Protein AF-A0A7S3BLU9-F1 (afdb_monomer)

Radius of gyration: 18.39 Å; Cα contacts (8 Å, |Δi|>4): 268; chains: 1; bounding box: 54×33×50 Å

InterPro domains:
  IPR020568 Ribosomal protein uS5 domain 2-type superfamily [SSF54211] (3-117)
  IPR027408 PNPase/RNase PH domain superfamily [G3DSA:3.30.230.70] (1-149)
  IPR050590 Exosome complex component Rrp42 subfamily [PTHR11097] (3-148)

Structure (mmCIF, N/CA/C/O backbone):
data_AF-A0A7S3BLU9-F1
#
_entry.id   AF-A0A7S3BLU9-F1
#
loop_
_atom_site.group_PDB
_atom_site.id
_atom_site.type_symbol
_atom_site.label_atom_id
_atom_site.label_alt_id
_atom_site.label_comp_id
_atom_site.label_asym_id
_atom_site.label_entity_id
_atom_site.label_seq_id
_atom_site.pdbx_PDB_ins_code
_atom_site.Cartn_x
_atom_site.Cartn_y
_atom_site.Cartn_z
_atom_site.occupancy
_atom_site.B_iso_or_equiv
_atom_site.auth_seq_id
_atom_site.auth_comp_id
_atom_site.auth_asym_id
_atom_site.auth_atom_id
_atom_site.pdbx_PDB_model_num
ATOM 1 N N . MET A 1 1 ? 14.225 3.216 -3.216 1.00 77.19 1 MET A N 1
ATOM 2 C CA . MET A 1 1 ? 14.324 2.085 -4.164 1.00 77.19 1 MET A CA 1
ATOM 3 C C . MET A 1 1 ? 14.674 0.826 -3.396 1.00 77.19 1 MET A C 1
ATOM 5 O O . MET A 1 1 ? 15.381 0.919 -2.399 1.00 77.19 1 MET A O 1
ATOM 9 N N . CYS A 1 2 ? 14.209 -0.322 -3.873 1.00 85.44 2 CYS A N 1
ATOM 10 C CA . CYS A 1 2 ? 14.534 -1.639 -3.342 1.00 85.44 2 CYS A CA 1
ATOM 11 C C . CYS A 1 2 ? 15.021 -2.566 -4.467 1.00 85.44 2 CYS A C 1
ATOM 13 O O . CYS A 1 2 ? 14.867 -2.272 -5.658 1.00 85.44 2 CYS A O 1
ATOM 15 N N . ARG A 1 3 ? 15.602 -3.707 -4.083 1.00 87.94 3 ARG A N 1
ATOM 16 C CA . ARG A 1 3 ? 15.857 -4.806 -5.016 1.00 87.94 3 ARG A CA 1
ATOM 17 C C . ARG A 1 3 ? 14.581 -5.647 -5.150 1.00 87.94 3 ARG A C 1
ATOM 19 O O . ARG A 1 3 ? 14.071 -6.089 -4.116 1.00 87.94 3 ARG A O 1
ATOM 26 N N . PRO A 1 4 ? 14.093 -5.920 -6.375 1.00 89.06 4 PRO A N 1
ATOM 27 C CA . PRO A 1 4 ? 12.961 -6.817 -6.589 1.00 89.06 4 PRO A CA 1
ATOM 28 C C . PRO A 1 4 ? 13.172 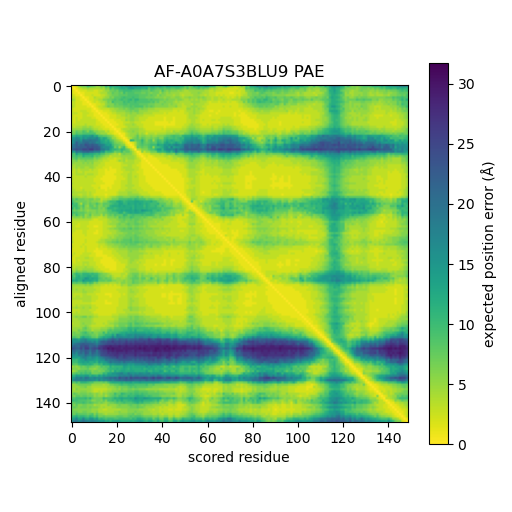-8.195 -5.955 1.00 89.06 4 PRO A C 1
ATOM 30 O O . PRO A 1 4 ? 14.302 -8.684 -5.835 1.00 89.06 4 PRO A O 1
ATOM 33 N N . ARG A 1 5 ? 12.075 -8.857 -5.580 1.00 86.19 5 ARG A N 1
ATOM 34 C CA . ARG A 1 5 ? 12.124 -10.219 -5.029 1.00 86.19 5 ARG A CA 1
ATOM 35 C C . ARG A 1 5 ? 12.534 -11.216 -6.110 1.00 86.19 5 ARG A C 1
ATOM 37 O O . ARG A 1 5 ? 12.140 -11.090 -7.262 1.00 86.19 5 ARG A O 1
ATOM 44 N N . ALA A 1 6 ? 13.240 -12.280 -5.725 1.00 85.81 6 ALA A N 1
ATOM 45 C CA . ALA A 1 6 ? 13.636 -13.333 -6.666 1.00 85.81 6 ALA A CA 1
ATOM 46 C C . ALA A 1 6 ? 12.434 -14.043 -7.326 1.00 85.81 6 ALA A C 1
ATOM 48 O O . ALA A 1 6 ? 12.538 -14.484 -8.466 1.00 85.81 6 ALA A O 1
ATOM 49 N N . SER A 1 7 ? 11.297 -14.135 -6.623 1.00 86.25 7 SER A N 1
ATOM 50 C CA . SER A 1 7 ? 10.047 -14.714 -7.136 1.00 86.25 7 SER A CA 1
ATOM 51 C C . SER A 1 7 ? 9.293 -13.803 -8.107 1.00 86.25 7 SER A C 1
ATOM 53 O O . SER A 1 7 ? 8.493 -14.303 -8.888 1.00 86.25 7 SER A O 1
ATOM 55 N N . ALA A 1 8 ? 9.536 -12.492 -8.050 1.00 86.69 8 ALA A N 1
ATOM 56 C CA . ALA A 1 8 ? 8.869 -11.470 -8.854 1.00 86.69 8 ALA A CA 1
ATOM 57 C C . ALA A 1 8 ? 9.890 -10.374 -9.232 1.00 86.69 8 ALA A C 1
ATOM 59 O O . ALA A 1 8 ? 9.871 -9.274 -8.674 1.00 86.69 8 ALA A O 1
ATOM 60 N N . PRO A 1 9 ? 10.860 -10.692 -10.112 1.00 89.25 9 PRO A N 1
ATOM 61 C CA . PRO A 1 9 ? 11.993 -9.812 -10.419 1.00 89.25 9 PRO A CA 1
ATOM 62 C C . PRO A 1 9 ? 11.604 -8.532 -11.174 1.00 89.25 9 PRO A C 1
ATOM 64 O O . PRO A 1 9 ? 12.406 -7.608 -11.272 1.00 89.25 9 PRO A O 1
ATOM 67 N N . ASP A 1 10 ? 10.406 -8.489 -11.735 1.00 90.25 10 ASP A N 1
ATOM 68 C CA . ASP A 1 10 ? 9.786 -7.364 -12.432 1.00 90.25 10 ASP A CA 1
ATOM 69 C C . ASP A 1 10 ? 8.782 -6.598 -11.574 1.00 90.25 10 ASP A C 1
ATOM 71 O O . ASP A 1 10 ? 8.103 -5.731 -12.100 1.00 90.25 10 ASP A O 1
ATOM 75 N N . CYS A 1 11 ? 8.697 -6.868 -10.271 1.00 90.31 11 CYS A N 1
ATOM 76 C CA . CYS A 1 11 ? 7.745 -6.193 -9.396 1.00 90.31 11 CYS A CA 1
ATOM 77 C C . CYS A 1 11 ? 8.457 -5.345 -8.336 1.00 90.31 11 CYS A C 1
ATOM 79 O O . CYS A 1 11 ? 9.450 -5.769 -7.735 1.00 90.31 11 CYS A O 1
ATOM 81 N N . GLY A 1 12 ? 7.914 -4.155 -8.079 1.00 91.00 12 GLY A N 1
ATOM 82 C CA . GLY A 1 12 ? 8.199 -3.391 -6.866 1.00 91.00 12 GLY A CA 1
ATOM 83 C C . GLY A 1 12 ? 7.487 -3.956 -5.637 1.00 91.00 12 GLY A C 1
ATOM 84 O O . GLY A 1 12 ? 6.912 -5.047 -5.660 1.00 91.00 12 GLY A O 1
ATOM 85 N N . SER A 1 13 ? 7.524 -3.203 -4.541 1.00 90.44 13 SER A N 1
ATOM 86 C CA . SER A 1 13 ? 6.879 -3.579 -3.281 1.00 90.44 13 SER A CA 1
ATOM 87 C C . SER A 1 13 ? 6.022 -2.451 -2.726 1.00 90.44 13 SER A C 1
ATOM 89 O O . SER A 1 13 ? 6.279 -1.272 -2.954 1.00 90.44 13 SER A O 1
ATOM 91 N N . VAL A 1 14 ? 5.004 -2.830 -1.960 1.00 91.69 14 VAL A N 1
ATOM 92 C CA . VAL A 1 14 ? 4.186 -1.914 -1.168 1.00 91.69 14 VAL A CA 1
ATOM 93 C C . VAL A 1 14 ? 4.312 -2.328 0.292 1.00 91.69 14 VAL A C 1
ATOM 95 O O . VAL A 1 14 ? 4.160 -3.511 0.610 1.00 91.69 14 VAL A O 1
ATOM 98 N N . HIS A 1 15 ? 4.584 -1.368 1.169 1.00 93.12 15 HIS A N 1
ATOM 99 C CA . HIS A 1 15 ? 4.713 -1.586 2.603 1.00 93.12 15 HIS A CA 1
ATOM 100 C C . HIS A 1 15 ? 3.750 -0.687 3.377 1.00 93.12 15 HIS A C 1
ATOM 102 O O . HIS A 1 15 ? 3.751 0.530 3.205 1.00 93.12 15 HIS A O 1
ATOM 108 N N . MET A 1 16 ? 2.928 -1.296 4.228 1.00 95.00 16 MET A N 1
ATOM 109 C CA . MET A 1 16 ? 1.919 -0.613 5.033 1.00 95.00 16 MET A CA 1
ATOM 110 C C . MET A 1 16 ? 2.401 -0.458 6.471 1.00 95.00 16 MET A C 1
ATOM 112 O O . MET A 1 16 ? 2.800 -1.428 7.113 1.00 95.00 16 MET A O 1
ATOM 116 N N . THR A 1 17 ? 2.289 0.755 7.001 1.00 96.56 17 THR A N 1
ATOM 117 C CA . THR A 1 17 ? 2.512 1.051 8.418 1.00 96.56 17 THR A CA 1
ATOM 118 C C . THR A 1 17 ? 1.327 1.827 8.967 1.00 96.56 17 THR A C 1
ATOM 120 O O . THR A 1 17 ? 0.715 2.634 8.265 1.00 96.56 17 THR A O 1
ATOM 123 N N . VAL A 1 18 ? 0.986 1.567 10.224 1.00 96.38 18 VAL A N 1
ATOM 124 C CA . VAL A 1 18 ? -0.090 2.264 10.927 1.00 96.38 18 VAL A CA 1
ATOM 125 C C . VAL A 1 18 ? 0.470 2.798 12.234 1.00 96.38 18 VAL A C 1
ATOM 127 O O . VAL A 1 18 ? 1.230 2.111 12.910 1.00 96.38 18 VAL A O 1
ATOM 130 N N . GLU A 1 19 ? 0.078 4.011 12.596 1.00 93.31 19 GLU A N 1
ATOM 131 C CA . GLU A 1 19 ? 0.337 4.603 13.900 1.00 93.31 19 GLU A CA 1
ATOM 132 C C . GLU A 1 19 ? -0.992 4.971 14.564 1.00 93.31 19 GLU A C 1
ATOM 134 O O . GLU A 1 19 ? -1.867 5.592 13.957 1.00 93.31 19 GLU A O 1
ATOM 139 N N . LEU A 1 20 ? -1.142 4.600 15.834 1.00 90.81 20 LEU A N 1
ATOM 140 C CA . LEU A 1 20 ? -2.256 5.023 16.676 1.00 90.81 20 LEU A CA 1
ATOM 141 C C . LEU A 1 20 ? -1.799 6.171 17.571 1.00 90.81 20 LEU A C 1
ATOM 143 O O . LEU A 1 20 ? -1.035 5.959 18.518 1.00 90.81 20 LEU A O 1
ATOM 147 N N . SER A 1 21 ? -2.316 7.373 17.306 1.00 86.69 21 SER A N 1
ATOM 148 C CA . SER A 1 21 ? -2.033 8.532 18.150 1.00 86.69 21 SER A CA 1
ATOM 149 C C . SER A 1 21 ? -2.459 8.269 19.600 1.00 86.69 21 SER A C 1
ATOM 151 O O . SER A 1 21 ? -3.483 7.617 19.841 1.00 86.69 21 SER A O 1
ATOM 153 N N . PRO A 1 22 ? -1.736 8.811 20.598 1.00 81.94 22 PRO A N 1
ATOM 154 C CA . PRO A 1 22 ? -2.149 8.750 21.998 1.00 81.94 22 PRO A CA 1
ATOM 155 C C . PRO A 1 22 ? -3.573 9.269 22.243 1.00 81.94 22 PRO A C 1
ATOM 157 O O . PRO A 1 22 ? -4.245 8.773 23.144 1.00 81.94 22 PRO A O 1
ATOM 160 N N . CYS A 1 23 ? -4.035 10.223 21.427 1.00 80.06 23 CYS A N 1
ATOM 161 C CA . CYS A 1 23 ? -5.377 10.803 21.510 1.00 80.06 23 CYS A CA 1
ATOM 162 C C . CYS A 1 23 ? -6.445 9.959 20.797 1.00 80.06 23 CYS A C 1
ATOM 164 O O . CYS A 1 23 ? -7.635 10.192 20.985 1.00 80.06 23 CYS A O 1
ATOM 166 N N . ALA A 1 24 ? -6.042 8.988 19.971 1.00 76.25 24 ALA A N 1
ATOM 167 C CA . ALA A 1 24 ? -6.968 8.258 19.115 1.00 76.25 24 ALA A CA 1
ATOM 168 C C . ALA A 1 24 ? -7.906 7.354 19.912 1.00 76.25 24 ALA A C 1
ATOM 170 O O . ALA A 1 24 ? -9.097 7.269 19.619 1.00 76.25 24 ALA A O 1
ATOM 171 N N . ARG A 1 25 ? -7.379 6.716 20.959 1.00 70.00 25 ARG A N 1
ATOM 172 C CA . ARG A 1 25 ? -8.149 5.861 21.859 1.00 70.00 25 ARG A CA 1
ATOM 173 C C . ARG A 1 25 ? -7.611 5.987 23.277 1.00 70.00 25 ARG A C 1
ATOM 175 O O . ARG A 1 25 ? -6.756 5.211 23.698 1.00 70.00 25 ARG A O 1
ATOM 182 N N . GLU A 1 26 ? -8.153 6.942 24.029 1.00 66.44 26 GLU A N 1
ATOM 183 C CA . GLU A 1 26 ? -7.772 7.192 25.430 1.00 66.44 26 GLU A CA 1
ATOM 184 C C . GLU A 1 26 ? -7.941 5.948 26.324 1.00 66.44 26 GLU A C 1
ATOM 186 O O . GLU A 1 26 ? -7.190 5.746 27.275 1.00 66.44 26 GLU A O 1
ATOM 191 N N . GLN A 1 27 ? -8.884 5.064 25.979 1.00 66.19 27 GLN A N 1
ATOM 192 C CA . GLN A 1 27 ? -9.141 3.807 26.690 1.00 66.19 27 GLN A CA 1
ATOM 193 C C . GLN A 1 27 ? -8.040 2.753 26.500 1.00 66.19 27 GLN A C 1
ATOM 195 O O . GLN A 1 27 ? -7.916 1.840 27.320 1.00 66.19 27 GLN A O 1
ATOM 200 N N . LEU A 1 28 ? -7.219 2.864 25.449 1.00 64.00 28 LEU A N 1
ATOM 201 C CA . LEU A 1 28 ? -6.087 1.972 25.219 1.00 64.00 28 LEU A CA 1
ATOM 202 C C . LEU A 1 28 ? -4.907 2.444 26.088 1.00 64.00 28 LEU A C 1
ATOM 204 O O . LEU A 1 28 ? -3.937 3.050 25.635 1.00 64.00 28 LEU A O 1
ATOM 208 N N . GLY A 1 29 ? -5.033 2.204 27.394 1.00 64.25 29 GLY A N 1
ATOM 209 C CA . GLY A 1 29 ? -4.199 2.812 28.436 1.00 64.25 29 GLY A CA 1
ATOM 210 C C . GLY A 1 29 ? -2.724 2.386 28.471 1.00 64.25 29 GLY A C 1
ATOM 211 O O . GLY A 1 29 ? -1.997 2.844 29.349 1.00 64.25 29 GLY A O 1
ATOM 212 N N . ARG A 1 30 ? -2.249 1.512 27.567 1.00 75.81 30 ARG A N 1
ATOM 213 C CA . ARG A 1 30 ? -0.840 1.072 27.507 1.00 75.81 30 ARG A CA 1
ATOM 214 C C . ARG A 1 30 ? -0.255 1.251 26.098 1.00 75.81 30 ARG A C 1
ATOM 216 O O . ARG A 1 30 ? -0.863 0.750 25.154 1.00 75.81 30 ARG A O 1
ATOM 223 N N . PRO A 1 31 ? 0.945 1.851 25.948 1.00 81.06 31 PRO A N 1
ATOM 224 C CA . PRO A 1 31 ? 1.611 2.010 24.649 1.00 81.06 31 PRO A CA 1
ATOM 225 C C . PRO A 1 31 ? 1.720 0.705 23.848 1.00 81.06 31 PRO A C 1
ATOM 227 O O . PRO A 1 31 ? 1.348 0.676 22.683 1.00 81.06 31 PRO A O 1
ATOM 230 N N . ALA A 1 32 ? 2.093 -0.398 24.504 1.00 85.62 32 ALA A N 1
ATOM 231 C CA . ALA A 1 32 ? 2.212 -1.711 23.865 1.00 85.62 32 ALA A CA 1
ATOM 232 C C . ALA A 1 32 ? 0.879 -2.273 23.333 1.00 85.62 32 ALA A C 1
ATOM 234 O O . ALA A 1 32 ? 0.868 -3.066 22.398 1.00 85.62 32 ALA A O 1
ATOM 235 N N . ALA A 1 33 ? -0.261 -1.898 23.926 1.00 85.56 33 ALA A N 1
ATOM 236 C CA . ALA A 1 33 ? -1.561 -2.301 23.390 1.00 85.56 33 ALA A CA 1
ATOM 237 C C . ALA A 1 33 ? -1.873 -1.546 22.090 1.00 85.56 33 ALA A C 1
ATOM 239 O O . ALA A 1 33 ? -2.413 -2.148 21.167 1.00 85.56 33 ALA A O 1
ATOM 240 N N . ARG A 1 34 ? -1.487 -0.261 22.005 1.00 86.88 34 ARG A N 1
ATOM 241 C CA . ARG A 1 34 ? -1.673 0.557 20.794 1.00 86.88 34 ARG A CA 1
ATOM 242 C C . ARG A 1 34 ? -0.799 0.049 19.669 1.00 86.88 34 ARG A C 1
ATOM 244 O O . ARG A 1 34 ? -1.283 -0.115 18.564 1.00 8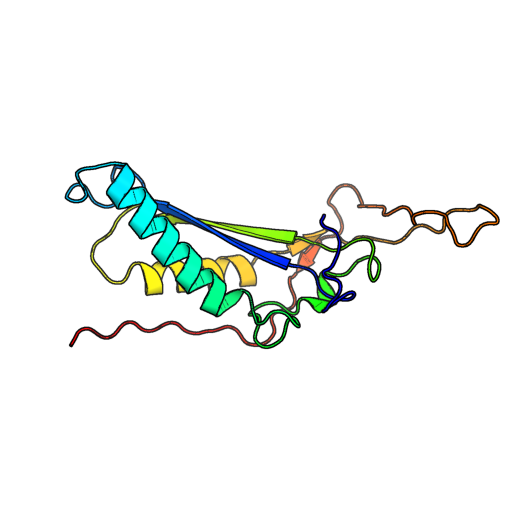6.88 34 ARG A O 1
ATOM 251 N N . GLU A 1 35 ? 0.455 -0.255 19.966 1.00 89.44 35 GLU A N 1
ATOM 252 C CA . GLU A 1 35 ? 1.388 -0.804 18.985 1.00 89.44 35 GLU A CA 1
ATOM 253 C C . GLU A 1 35 ? 0.870 -2.117 18.388 1.00 89.44 35 GLU A C 1
ATOM 255 O O . GLU A 1 35 ? 0.756 -2.231 17.175 1.00 89.44 35 GLU A O 1
ATOM 260 N N . ARG A 1 36 ? 0.399 -3.052 19.223 1.00 91.19 36 ARG A N 1
ATOM 261 C CA . ARG A 1 36 ? -0.198 -4.310 18.740 1.00 91.19 36 ARG A CA 1
ATOM 262 C C . ARG A 1 36 ? -1.446 -4.107 17.882 1.00 91.19 36 ARG A C 1
ATOM 264 O O . ARG A 1 36 ? -1.667 -4.856 16.935 1.00 91.19 36 ARG A O 1
ATOM 271 N N . GLU A 1 37 ? -2.296 -3.145 18.233 1.00 90.12 37 GLU A N 1
ATOM 272 C CA . GLU A 1 37 ? -3.484 -2.831 17.436 1.00 90.12 37 GLU A CA 1
ATOM 273 C C . GLU A 1 37 ? -3.104 -2.177 16.098 1.00 90.12 37 GLU A C 1
ATOM 275 O O . GLU A 1 37 ? -3.648 -2.543 15.057 1.00 90.12 37 GLU A O 1
ATOM 280 N N . ALA A 1 38 ? -2.122 -1.274 16.105 1.00 93.00 38 ALA A N 1
ATOM 281 C CA . ALA A 1 38 ? -1.575 -0.660 14.902 1.00 93.00 38 ALA A CA 1
ATOM 282 C C . ALA A 1 38 ? -0.933 -1.709 13.984 1.00 93.00 38 ALA A C 1
ATOM 284 O O . ALA A 1 38 ? -1.226 -1.734 12.793 1.00 93.00 38 ALA A O 1
ATOM 285 N N . GLU A 1 39 ? -0.133 -2.624 14.530 1.00 95.06 39 GLU A N 1
ATOM 286 C CA . GLU A 1 39 ? 0.450 -3.750 13.794 1.00 95.06 39 GLU A CA 1
ATOM 287 C C . GLU A 1 39 ? -0.630 -4.632 13.155 1.00 95.06 39 GLU A C 1
ATOM 289 O O . GLU A 1 39 ? -0.514 -5.005 11.988 1.00 95.06 39 GLU A O 1
ATOM 294 N N . ALA A 1 40 ? -1.709 -4.936 13.884 1.00 94.88 40 ALA A N 1
ATOM 295 C CA . ALA A 1 40 ? -2.819 -5.724 13.355 1.00 94.88 40 ALA A CA 1
ATOM 296 C C . ALA A 1 40 ? -3.542 -5.006 12.201 1.00 94.88 40 ALA A C 1
ATOM 298 O O . ALA A 1 40 ? -3.854 -5.629 11.184 1.00 94.88 40 ALA A O 1
ATOM 299 N N . LEU A 1 41 ? -3.771 -3.695 12.326 1.00 94.94 41 LEU A N 1
ATOM 300 C CA . LEU A 1 41 ? -4.348 -2.873 11.259 1.00 94.94 41 LEU A CA 1
ATOM 301 C C . LEU A 1 41 ? -3.412 -2.787 10.048 1.00 94.94 41 LEU A C 1
ATOM 303 O O . LEU A 1 41 ? -3.865 -2.946 8.916 1.00 94.94 41 LEU A O 1
ATOM 307 N N . ALA A 1 42 ? -2.111 -2.597 10.274 1.00 96.50 42 ALA A N 1
ATOM 308 C CA . ALA A 1 42 ? -1.103 -2.564 9.221 1.00 96.50 42 ALA A CA 1
ATOM 309 C C . ALA A 1 42 ? -1.051 -3.894 8.463 1.00 96.50 42 ALA A C 1
ATOM 311 O O . ALA A 1 42 ? -1.061 -3.894 7.236 1.00 96.50 42 ALA A O 1
ATOM 312 N N . ALA A 1 43 ? -1.087 -5.025 9.172 1.00 95.50 43 ALA A N 1
ATOM 313 C CA . ALA A 1 43 ? -1.132 -6.351 8.564 1.00 95.50 43 ALA A CA 1
ATOM 314 C C . ALA A 1 43 ? -2.411 -6.570 7.737 1.00 95.50 43 ALA A C 1
ATOM 316 O O . ALA A 1 43 ? -2.343 -7.115 6.635 1.00 95.50 43 ALA A O 1
ATOM 317 N N . ALA A 1 44 ? -3.567 -6.111 8.226 1.00 94.62 44 ALA A N 1
ATOM 318 C CA . ALA A 1 44 ? -4.826 -6.195 7.488 1.00 94.62 44 ALA A CA 1
ATOM 319 C C . ALA A 1 44 ? -4.807 -5.339 6.208 1.00 94.62 44 ALA A C 1
ATOM 321 O O . ALA A 1 44 ? -5.229 -5.803 5.149 1.00 94.62 44 ALA A O 1
ATOM 322 N N . LEU A 1 45 ? -4.267 -4.118 6.275 1.00 95.00 45 LEU A N 1
ATOM 323 C CA . LEU A 1 45 ? -4.076 -3.263 5.100 1.00 95.00 45 LEU A CA 1
ATOM 324 C C . LEU A 1 45 ? -3.052 -3.863 4.131 1.00 95.00 45 LEU A C 1
ATOM 326 O O . LEU A 1 45 ? -3.279 -3.863 2.925 1.00 95.00 45 LEU A O 1
ATOM 330 N N . GLN A 1 46 ? -1.956 -4.425 4.640 1.00 94.69 46 GLN A N 1
ATOM 331 C CA . GLN A 1 46 ? -0.948 -5.100 3.825 1.00 94.69 46 GLN A CA 1
ATOM 332 C C . GLN A 1 46 ? -1.559 -6.275 3.058 1.00 94.69 46 GLN A C 1
ATOM 334 O O . GLN A 1 46 ? -1.282 -6.426 1.872 1.00 94.69 46 GLN A O 1
ATOM 339 N N . ALA A 1 47 ? -2.410 -7.074 3.705 1.00 91.88 47 ALA A N 1
ATOM 340 C CA . ALA A 1 47 ? -3.112 -8.178 3.059 1.00 91.88 47 ALA A CA 1
ATOM 341 C C . ALA A 1 47 ? -4.129 -7.700 2.010 1.00 91.88 47 ALA A C 1
ATOM 343 O O . ALA A 1 47 ? -4.284 -8.346 0.980 1.00 91.88 47 ALA A O 1
ATOM 344 N N . ALA A 1 48 ? -4.806 -6.574 2.256 1.00 91.44 48 ALA A N 1
ATOM 345 C CA . ALA A 1 48 ? -5.801 -6.036 1.334 1.00 91.44 48 ALA A CA 1
ATOM 346 C C . ALA A 1 48 ? -5.178 -5.353 0.104 1.00 91.44 48 ALA A C 1
ATOM 348 O O . ALA A 1 48 ? -5.675 -5.536 -1.001 1.00 91.44 48 ALA A O 1
ATOM 349 N N . PHE A 1 49 ? -4.112 -4.565 0.280 1.00 91.75 49 PHE A N 1
ATOM 350 C CA . PHE A 1 49 ? -3.562 -3.697 -0.773 1.00 91.75 49 PHE A CA 1
ATOM 351 C C . PHE A 1 49 ? -2.220 -4.173 -1.342 1.00 91.75 49 PHE A C 1
ATOM 353 O O . PHE A 1 49 ? -1.870 -3.805 -2.462 1.00 91.75 49 PHE A O 1
ATOM 360 N N . GLY A 1 50 ? -1.450 -4.956 -0.582 1.00 87.69 50 GLY A N 1
ATOM 361 C CA . GLY A 1 50 ? -0.065 -5.302 -0.910 1.00 87.69 50 GLY A CA 1
ATOM 362 C C . GLY A 1 50 ? 0.112 -6.430 -1.926 1.00 87.69 50 GLY A C 1
ATOM 363 O O . GLY A 1 50 ? 1.233 -6.640 -2.383 1.00 87.69 50 GLY A O 1
ATOM 364 N N . GLY A 1 51 ? -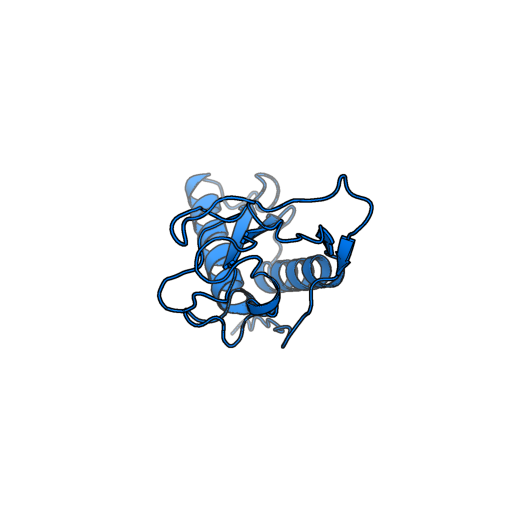0.968 -7.136 -2.272 1.00 84.12 51 GLY A N 1
ATOM 365 C CA . GLY A 1 51 ? -0.942 -8.277 -3.184 1.00 84.12 51 GLY A CA 1
ATOM 366 C C . GLY A 1 51 ? -0.202 -9.503 -2.644 1.00 84.12 51 GLY A C 1
ATOM 367 O O . GLY A 1 51 ? 0.353 -9.517 -1.541 1.00 84.12 51 GLY A O 1
ATOM 368 N N . ALA A 1 52 ? -0.222 -10.569 -3.436 1.00 79.19 52 ALA A N 1
ATOM 369 C CA . ALA A 1 52 ? 0.492 -11.805 -3.167 1.00 79.19 52 ALA A CA 1
ATOM 370 C C . ALA A 1 52 ? 2.003 -11.659 -3.435 1.00 79.19 52 ALA A C 1
ATOM 372 O O . ALA A 1 52 ? 2.501 -10.641 -3.916 1.00 79.19 52 ALA A O 1
ATOM 373 N N . SER A 1 53 ? 2.777 -12.689 -3.090 1.00 74.12 53 SER A N 1
ATOM 374 C CA . SER A 1 53 ? 4.241 -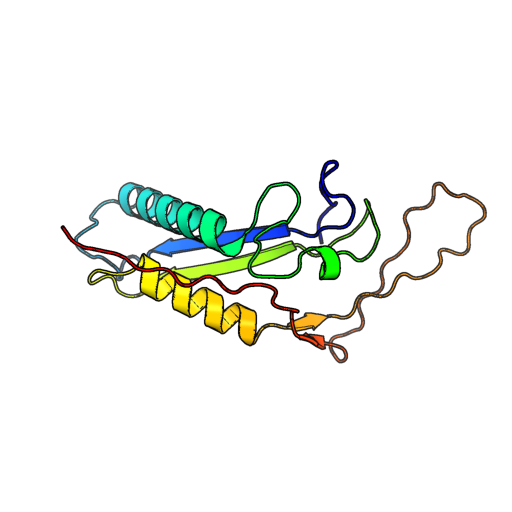12.688 -3.227 1.00 74.12 53 SER A CA 1
ATOM 375 C C . SER A 1 53 ? 4.746 -12.596 -4.674 1.00 74.12 53 SER A C 1
ATOM 377 O O . SER A 1 53 ? 5.908 -12.236 -4.879 1.00 74.12 53 SER A O 1
ATOM 379 N N . ASP A 1 54 ? 3.893 -12.916 -5.645 1.00 70.94 54 ASP A N 1
ATOM 380 C CA . ASP A 1 54 ? 4.096 -12.772 -7.090 1.00 70.94 54 ASP A CA 1
ATOM 381 C C . ASP A 1 54 ? 3.629 -11.405 -7.632 1.00 70.94 54 ASP A C 1
ATOM 383 O O . ASP A 1 54 ? 3.835 -11.099 -8.802 1.00 70.94 54 ASP A O 1
ATOM 387 N N . GLY A 1 55 ? 3.035 -10.571 -6.775 1.00 67.94 55 GLY A N 1
ATOM 388 C CA . GLY A 1 55 ? 2.478 -9.265 -7.110 1.00 67.94 55 GLY A CA 1
ATOM 389 C C . GLY A 1 55 ? 1.048 -9.284 -7.649 1.00 67.94 55 GLY A C 1
ATOM 390 O O . GLY A 1 55 ? 0.507 -8.226 -7.960 1.00 67.94 55 GLY A O 1
ATOM 391 N N . SER A 1 56 ? 0.404 -10.453 -7.709 1.00 75.00 56 SER A N 1
ATOM 392 C CA . SER A 1 56 ? -1.007 -10.567 -8.079 1.00 75.00 56 SER A CA 1
ATOM 393 C C . SER A 1 56 ? -1.923 -9.983 -6.996 1.00 75.00 56 SER A C 1
ATOM 395 O O . SER A 1 56 ? -1.581 -9.984 -5.813 1.00 75.00 56 SER A O 1
ATOM 397 N N . SER A 1 57 ? -3.112 -9.501 -7.378 1.00 78.25 57 SER A N 1
ATOM 398 C CA . SER A 1 57 ? -4.126 -8.944 -6.462 1.00 78.25 57 SER A CA 1
ATOM 399 C C . SER A 1 57 ? -3.666 -7.725 -5.640 1.00 78.25 57 SER A C 1
ATOM 401 O O . SER A 1 57 ? -4.294 -7.382 -4.635 1.00 78.25 57 SER A O 1
ATOM 403 N N . ALA A 1 58 ? -2.570 -7.069 -6.025 1.00 83.44 58 ALA A N 1
ATOM 404 C CA . ALA A 1 58 ? -2.173 -5.798 -5.435 1.00 83.44 58 ALA A CA 1
ATOM 405 C C . ALA A 1 58 ? -3.098 -4.669 -5.916 1.00 83.44 58 ALA A C 1
ATOM 407 O O . ALA A 1 58 ? -3.562 -4.662 -7.055 1.00 83.44 58 ALA A O 1
ATOM 408 N N . ALA A 1 59 ? -3.327 -3.676 -5.056 1.00 86.12 59 ALA A N 1
ATOM 409 C CA . ALA A 1 59 ? -4.125 -2.502 -5.419 1.00 86.12 59 ALA A CA 1
ATOM 410 C C . ALA A 1 59 ? -3.430 -1.608 -6.464 1.00 86.12 59 ALA A C 1
ATOM 412 O O . ALA A 1 59 ? -4.079 -0.839 -7.176 1.00 86.12 59 ALA A O 1
ATOM 413 N N . VAL A 1 60 ? -2.104 -1.711 -6.534 1.00 88.00 60 VAL A N 1
ATOM 414 C CA . VAL A 1 60 ? -1.221 -1.029 -7.481 1.00 88.00 60 VAL A CA 1
ATOM 415 C C . VAL A 1 60 ? -0.628 -2.083 -8.403 1.00 88.00 60 VAL A C 1
ATOM 417 O O . VAL A 1 60 ? -0.236 -3.149 -7.928 1.00 88.00 60 VAL A O 1
ATOM 420 N N . ASP A 1 61 ? -0.508 -1.782 -9.694 1.00 89.00 61 ASP A N 1
ATOM 421 C CA . ASP A 1 61 ? 0.262 -2.631 -10.600 1.00 89.00 61 ASP A CA 1
ATOM 422 C C . ASP A 1 61 ? 1.756 -2.568 -10.236 1.00 89.00 61 ASP A C 1
ATOM 424 O O . ASP A 1 61 ? 2.479 -1.629 -10.579 1.00 89.00 61 ASP A O 1
ATOM 428 N N . LEU A 1 62 ? 2.229 -3.580 -9.503 1.00 89.25 62 LEU A N 1
ATOM 429 C CA . LEU A 1 62 ? 3.608 -3.640 -9.018 1.00 89.25 62 LEU A CA 1
ATOM 430 C C . LEU A 1 62 ? 4.630 -3.782 -10.150 1.00 89.25 62 LEU A C 1
ATOM 432 O O . LEU A 1 62 ? 5.800 -3.466 -9.928 1.00 89.25 62 LEU A O 1
ATOM 436 N N . SER A 1 63 ? 4.217 -4.210 -11.347 1.00 88.50 63 SER A N 1
ATOM 437 C CA . SER A 1 63 ? 5.116 -4.287 -12.501 1.00 88.50 63 SER A CA 1
ATOM 438 C C . SER A 1 63 ? 5.551 -2.899 -12.979 1.00 88.50 63 SER A C 1
ATOM 440 O O . SER A 1 63 ? 6.699 -2.696 -13.375 1.00 88.50 63 SER A O 1
ATOM 442 N N . ARG A 1 64 ? 4.673 -1.898 -12.822 1.00 88.50 64 ARG A N 1
ATOM 443 C CA . ARG A 1 64 ? 4.947 -0.484 -13.133 1.00 88.50 64 ARG A CA 1
ATOM 444 C C . ARG A 1 64 ? 5.914 0.174 -12.161 1.00 88.50 64 ARG A C 1
ATOM 446 O O . ARG A 1 64 ? 6.474 1.221 -12.460 1.00 88.50 64 ARG A O 1
ATOM 453 N N . LEU A 1 65 ? 6.131 -0.445 -11.006 1.00 90.06 65 LEU A N 1
ATOM 454 C CA . LEU A 1 65 ? 7.120 0.002 -10.034 1.00 90.06 65 LEU A CA 1
ATOM 455 C C . LEU A 1 65 ? 8.534 -0.486 -10.378 1.00 90.06 65 LEU A C 1
ATOM 457 O O . LEU A 1 65 ? 9.494 -0.046 -9.749 1.00 90.06 65 LEU A O 1
ATOM 461 N N . CYS A 1 66 ? 8.706 -1.384 -11.350 1.00 90.12 66 CYS A N 1
ATOM 462 C CA . CYS A 1 66 ? 10.027 -1.843 -11.755 1.00 90.12 66 CYS A CA 1
ATOM 463 C C . CYS A 1 66 ? 10.726 -0.822 -12.654 1.00 90.12 66 CYS A C 1
ATOM 465 O O . CYS A 1 66 ? 10.181 -0.388 -13.663 1.00 90.12 66 CYS A O 1
ATOM 467 N N . VAL A 1 67 ? 11.965 -0.479 -12.299 1.00 88.75 67 VAL A N 1
ATOM 468 C CA . VAL A 1 67 ? 12.825 0.402 -13.102 1.00 88.75 67 VAL A CA 1
ATOM 469 C C . VAL A 1 67 ? 13.812 -0.440 -13.905 1.00 88.75 67 VAL A C 1
ATOM 471 O O . VAL A 1 67 ? 13.949 -0.291 -15.113 1.00 88.75 67 VAL A O 1
ATOM 474 N N . VAL A 1 68 ? 14.479 -1.377 -13.227 1.00 88.81 68 VAL A N 1
ATOM 475 C CA . VAL A 1 68 ? 15.408 -2.337 -13.819 1.00 88.81 68 VAL A CA 1
ATOM 476 C C . VAL A 1 68 ? 15.118 -3.717 -13.247 1.00 88.81 68 VAL A C 1
ATOM 478 O O . VAL A 1 68 ? 15.326 -3.967 -12.054 1.00 88.81 68 VAL A O 1
ATOM 481 N N . ARG A 1 69 ? 14.705 -4.645 -14.114 1.00 87.25 69 ARG A N 1
ATOM 482 C CA . ARG A 1 69 ? 14.391 -6.030 -13.739 1.00 87.25 69 ARG A CA 1
ATOM 483 C C . ARG A 1 69 ? 15.507 -6.652 -12.890 1.00 87.25 69 ARG A C 1
ATOM 485 O O . ARG A 1 69 ? 16.680 -6.611 -13.256 1.00 87.25 69 ARG A O 1
ATOM 492 N N . ALA A 1 70 ? 15.124 -7.245 -11.761 1.00 86.25 70 ALA A N 1
ATOM 493 C CA . ALA A 1 70 ? 15.978 -7.902 -10.765 1.00 86.25 70 ALA A CA 1
ATOM 494 C C . ALA A 1 70 ? 17.056 -7.019 -10.090 1.00 86.25 70 ALA A C 1
ATOM 496 O O . ALA A 1 70 ? 17.839 -7.528 -9.278 1.00 86.25 70 ALA A O 1
ATOM 497 N N . LYS A 1 71 ? 17.104 -5.712 -10.386 1.00 87.00 71 LYS A N 1
ATOM 498 C CA . LYS A 1 71 ? 18.100 -4.782 -9.831 1.00 87.00 71 LYS A CA 1
ATOM 499 C C . LYS A 1 71 ? 17.447 -3.639 -9.053 1.00 87.00 71 LYS A C 1
ATOM 501 O O . LYS A 1 71 ? 17.690 -3.537 -7.856 1.00 87.00 71 LYS A O 1
ATOM 506 N N . HIS A 1 72 ? 16.577 -2.858 -9.693 1.00 88.75 72 HIS A N 1
ATOM 507 C CA . HIS A 1 72 ? 15.978 -1.656 -9.109 1.00 88.75 72 HIS A CA 1
ATOM 508 C C . HIS A 1 72 ? 14.465 -1.615 -9.321 1.00 88.75 72 HIS A C 1
ATOM 510 O O . HIS A 1 72 ? 13.975 -1.697 -10.447 1.00 88.75 72 HIS A O 1
ATOM 516 N N . ALA A 1 73 ? 13.721 -1.437 -8.237 1.00 91.69 73 ALA A N 1
ATOM 517 C CA . ALA A 1 73 ? 12.305 -1.107 -8.279 1.00 91.69 73 ALA A CA 1
ATOM 518 C C . ALA A 1 73 ? 11.940 -0.095 -7.190 1.00 91.69 73 ALA A C 1
ATOM 520 O O . ALA A 1 73 ? 12.675 0.130 -6.219 1.00 91.69 73 ALA A O 1
ATOM 521 N N . TRP A 1 74 ? 10.788 0.532 -7.365 1.00 92.25 74 TRP A N 1
ATOM 522 C CA . TRP A 1 74 ? 10.164 1.365 -6.360 1.00 92.25 74 TRP A CA 1
ATOM 523 C C . TRP A 1 74 ? 9.623 0.513 -5.212 1.00 92.25 74 TRP A C 1
ATOM 525 O O . TRP A 1 74 ? 9.065 -0.570 -5.402 1.00 92.25 74 TRP A O 1
ATOM 535 N N . GLU A 1 75 ? 9.786 1.051 -4.008 1.00 92.12 75 GLU A N 1
ATOM 536 C CA . GLU A 1 75 ? 9.143 0.564 -2.796 1.00 92.12 75 GLU A CA 1
ATOM 537 C C . GLU A 1 75 ? 8.218 1.670 -2.302 1.00 92.12 75 GLU A C 1
ATOM 539 O O . GLU A 1 75 ? 8.674 2.760 -1.952 1.00 92.12 75 GLU A O 1
ATOM 544 N N . LEU A 1 76 ? 6.917 1.402 -2.327 1.00 92.19 76 LEU A N 1
ATOM 545 C CA . LEU A 1 76 ? 5.895 2.346 -1.916 1.00 92.19 76 LEU A CA 1
ATOM 546 C C . LEU A 1 76 ? 5.576 2.138 -0.435 1.00 92.19 76 LEU A C 1
ATOM 548 O O . LEU A 1 76 ? 4.896 1.184 -0.059 1.00 92.19 76 LEU A O 1
ATOM 552 N N . GLY A 1 77 ? 6.064 3.044 0.406 1.00 93.88 77 GLY A N 1
ATOM 553 C CA . GLY A 1 77 ? 5.691 3.105 1.815 1.00 93.88 77 GLY A CA 1
ATOM 554 C C . GLY A 1 77 ? 4.397 3.892 1.998 1.00 93.88 77 GLY A C 1
ATOM 555 O O . GLY A 1 77 ? 4.341 5.074 1.668 1.00 93.88 77 GLY A O 1
ATOM 556 N N . VAL A 1 78 ? 3.369 3.256 2.552 1.00 95.19 78 VAL A N 1
ATOM 557 C CA . VAL A 1 78 ? 2.122 3.916 2.942 1.00 95.19 78 VAL A CA 1
ATOM 558 C C . VAL A 1 78 ? 2.045 3.948 4.461 1.00 95.19 78 VAL A C 1
ATOM 560 O O . VAL A 1 78 ? 2.105 2.913 5.128 1.00 95.19 78 VAL A O 1
ATOM 563 N N . HIS A 1 79 ? 1.919 5.153 5.007 1.00 96.12 79 HIS A N 1
ATOM 564 C CA . HIS A 1 79 ? 1.833 5.389 6.440 1.00 96.12 79 HIS A CA 1
ATOM 565 C C . HIS A 1 79 ? 0.462 5.962 6.797 1.00 96.12 79 HIS A C 1
ATOM 567 O O . HIS A 1 79 ? 0.063 7.004 6.277 1.00 96.12 79 HIS A O 1
ATOM 573 N N . VAL A 1 80 ? -0.264 5.275 7.677 1.00 96.12 80 VAL A N 1
ATOM 574 C CA . VAL A 1 80 ? -1.596 5.680 8.130 1.00 96.12 80 VAL A CA 1
ATOM 575 C C . VAL A 1 80 ? -1.531 6.093 9.593 1.00 96.12 80 VAL A C 1
ATOM 577 O O . VAL A 1 80 ? -1.312 5.259 10.465 1.00 96.12 80 VAL A O 1
ATOM 580 N N . ALA A 1 81 ? -1.794 7.365 9.876 1.00 93.94 81 ALA A N 1
ATOM 581 C CA . ALA A 1 81 ? -1.890 7.871 11.241 1.00 93.94 81 ALA A CA 1
ATOM 582 C C . ALA A 1 81 ? -3.361 8.004 11.663 1.00 93.94 81 ALA A C 1
ATOM 584 O O . ALA A 1 81 ? -4.116 8.806 11.109 1.00 93.94 81 ALA A O 1
ATOM 585 N N . LEU A 1 82 ? -3.781 7.225 12.659 1.00 92.12 82 LEU A N 1
ATOM 586 C CA . LEU A 1 82 ? -5.125 7.289 13.225 1.00 92.12 82 LEU A CA 1
ATOM 587 C C . LEU A 1 82 ? -5.182 8.337 14.336 1.00 92.12 82 LEU A C 1
ATOM 589 O O . LEU A 1 82 ? -4.459 8.250 15.328 1.00 92.12 82 LEU A O 1
ATOM 593 N N . MET A 1 83 ? -6.065 9.323 14.163 1.00 90.00 83 MET A N 1
ATOM 594 C CA . MET A 1 83 ? -6.238 10.459 15.080 1.00 90.00 83 MET A CA 1
ATOM 595 C C . MET A 1 83 ? -7.385 10.276 16.077 1.00 90.00 83 MET A C 1
ATOM 597 O O . MET A 1 83 ? -7.342 10.855 17.158 1.00 90.00 83 MET A O 1
ATOM 601 N N . SER A 1 84 ? -8.408 9.496 15.724 1.00 87.19 84 SER A N 1
ATOM 602 C CA . SER A 1 84 ? -9.593 9.229 16.546 1.00 87.19 84 SER A CA 1
ATOM 603 C C . SER A 1 84 ? -10.163 7.853 16.200 1.00 87.19 84 SER A C 1
ATOM 605 O O . SER A 1 84 ? -10.264 7.510 15.022 1.00 87.19 84 SER A O 1
ATOM 607 N N . CYS A 1 85 ? -10.518 7.068 17.217 1.00 85.38 85 CYS A N 1
ATOM 608 C CA . CYS A 1 85 ? -10.999 5.695 17.094 1.00 85.38 85 CYS A CA 1
ATOM 609 C C . CYS A 1 85 ? -12.357 5.551 17.790 1.00 85.38 85 CYS A C 1
ATOM 611 O O . CYS A 1 85 ? -12.447 5.543 19.019 1.00 85.38 85 CYS A O 1
ATOM 613 N N . GLY A 1 86 ? -13.416 5.422 16.991 1.00 82.19 86 GLY A N 1
ATOM 614 C CA . GLY A 1 86 ? -14.797 5.240 17.450 1.00 82.19 86 GLY A CA 1
ATOM 615 C C . GLY A 1 86 ? -15.453 3.957 16.933 1.00 82.19 86 GLY A C 1
ATOM 616 O O . GLY A 1 86 ? -16.670 3.831 17.023 1.00 82.19 86 GLY A O 1
ATOM 617 N N . GLY A 1 87 ? -14.663 3.027 16.385 1.00 83.69 87 GLY A N 1
ATOM 618 C CA . GLY A 1 87 ? -15.129 1.868 15.626 1.00 83.69 87 GLY A CA 1
ATOM 619 C C . GLY A 1 87 ? -15.013 2.076 14.112 1.00 83.69 87 GLY A C 1
ATOM 620 O O . GLY A 1 87 ? -15.200 3.179 13.600 1.00 83.69 87 GLY A O 1
ATOM 621 N N . GLY A 1 88 ? -14.697 0.999 13.387 1.00 88.62 88 GLY A N 1
ATOM 622 C CA . GLY A 1 88 ? -14.545 1.021 11.926 1.00 88.62 88 GLY A CA 1
ATOM 623 C C . GLY A 1 88 ? -13.196 1.561 11.440 1.00 88.62 88 GLY A C 1
ATOM 624 O O . GLY A 1 88 ? -13.079 1.973 10.287 1.00 88.62 88 GLY A O 1
ATOM 625 N N . GLU A 1 89 ? -12.168 1.542 12.289 1.00 91.69 89 GLU A N 1
ATOM 626 C CA . GLU A 1 89 ? -10.828 2.070 12.014 1.00 91.69 89 GLU A CA 1
ATOM 627 C C . GLU A 1 89 ? -10.214 1.442 10.763 1.00 91.69 89 GLU A C 1
ATOM 629 O O . GLU A 1 89 ? -9.607 2.142 9.960 1.00 91.69 89 GLU A O 1
ATOM 634 N N . LEU A 1 90 ? -10.426 0.139 10.559 1.00 93.75 90 LEU A N 1
ATOM 635 C CA . LEU A 1 90 ? -9.936 -0.567 9.378 1.00 93.75 90 LEU A CA 1
ATOM 636 C C . LEU A 1 90 ? -10.589 -0.056 8.085 1.00 93.75 90 LEU A C 1
ATOM 638 O O . LEU A 1 90 ?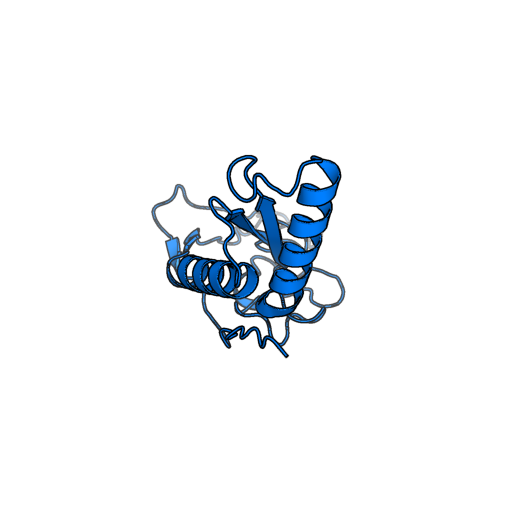 -9.897 0.128 7.087 1.00 93.75 90 LEU A O 1
ATOM 642 N N . VAL A 1 91 ? -11.900 0.207 8.096 1.00 94.50 91 VAL A N 1
ATOM 643 C CA . VAL A 1 91 ? -12.620 0.745 6.927 1.00 94.50 91 VAL A CA 1
ATOM 644 C C . VAL A 1 91 ? -12.162 2.173 6.641 1.00 94.50 91 VAL A C 1
ATOM 646 O O . VAL A 1 91 ? -11.884 2.510 5.491 1.00 94.50 91 VAL A O 1
ATOM 649 N N . ALA A 1 92 ? -12.033 2.999 7.683 1.00 94.00 92 ALA A N 1
ATOM 650 C CA . ALA A 1 92 ? -11.539 4.366 7.556 1.00 94.00 92 ALA A CA 1
ATOM 651 C C . ALA A 1 92 ? -10.100 4.400 7.016 1.00 94.00 92 ALA A C 1
ATOM 653 O O . ALA A 1 92 ? -9.811 5.135 6.073 1.00 94.00 92 ALA A O 1
ATOM 654 N N . ALA A 1 93 ? -9.216 3.558 7.558 1.00 95.25 93 ALA A N 1
ATOM 655 C CA . ALA A 1 93 ? -7.840 3.429 7.102 1.00 95.25 93 ALA A CA 1
ATOM 656 C C . ALA A 1 93 ? -7.767 2.934 5.652 1.00 95.25 93 ALA A C 1
ATOM 658 O O . ALA A 1 93 ? -7.061 3.526 4.844 1.00 95.25 93 ALA A O 1
ATOM 659 N N . ALA A 1 94 ? -8.542 1.912 5.282 1.00 94.81 94 ALA A N 1
ATOM 660 C CA . ALA A 1 94 ? -8.581 1.404 3.912 1.00 94.81 94 ALA A CA 1
ATOM 661 C C . ALA A 1 94 ? -9.088 2.458 2.915 1.00 94.81 94 ALA A C 1
ATOM 663 O O . ALA A 1 94 ? -8.528 2.606 1.829 1.00 94.81 94 ALA A O 1
ATOM 664 N N . ALA A 1 95 ? -10.111 3.235 3.285 1.00 94.00 95 ALA A N 1
ATOM 665 C CA . ALA A 1 95 ? -10.597 4.341 2.466 1.00 94.00 95 ALA A CA 1
ATOM 666 C C . ALA A 1 95 ? -9.535 5.441 2.297 1.00 94.00 95 ALA A C 1
ATOM 668 O O . ALA A 1 95 ? -9.364 5.955 1.190 1.00 94.00 95 ALA A O 1
ATOM 669 N N . ALA A 1 96 ? -8.794 5.763 3.362 1.00 95.25 96 ALA A N 1
ATOM 670 C CA . ALA A 1 96 ? -7.696 6.724 3.318 1.00 95.25 96 ALA A CA 1
ATOM 671 C C . ALA A 1 96 ? -6.534 6.233 2.440 1.00 95.25 96 ALA A C 1
ATOM 673 O O . ALA A 1 96 ? -6.053 6.991 1.603 1.00 95.25 96 ALA A O 1
ATOM 674 N N . VAL A 1 97 ? -6.134 4.961 2.562 1.00 95.25 97 VAL A N 1
ATOM 675 C CA . VAL A 1 97 ? -5.111 4.336 1.702 1.00 95.25 97 VAL A CA 1
ATOM 676 C C . VAL A 1 97 ? -5.543 4.392 0.242 1.00 95.25 97 VAL A C 1
ATOM 678 O O . VAL A 1 97 ? -4.781 4.839 -0.609 1.00 95.25 97 VAL A O 1
ATOM 681 N N . ARG A 1 98 ? -6.789 4.014 -0.054 1.00 94.00 98 ARG A N 1
ATOM 682 C CA . ARG A 1 98 ? -7.348 4.092 -1.406 1.00 94.00 98 ARG A CA 1
ATOM 683 C C . ARG A 1 98 ? -7.290 5.511 -1.972 1.00 94.00 98 ARG A C 1
ATOM 685 O O . ARG A 1 98 ? -6.867 5.689 -3.112 1.00 94.00 98 ARG A O 1
ATOM 692 N N . ALA A 1 99 ? -7.705 6.506 -1.190 1.00 93.88 99 ALA A N 1
ATOM 693 C CA . ALA A 1 99 ? -7.642 7.903 -1.604 1.00 93.88 99 ALA A CA 1
ATOM 694 C C . ALA A 1 99 ? -6.192 8.337 -1.867 1.00 93.88 99 ALA A C 1
ATOM 696 O O . ALA A 1 99 ? -5.905 8.865 -2.940 1.00 93.88 99 ALA A O 1
ATOM 697 N N . ALA A 1 100 ? -5.275 8.028 -0.947 1.00 94.50 100 ALA A N 1
ATOM 698 C CA . ALA A 1 100 ? -3.859 8.353 -1.076 1.00 94.50 100 ALA A CA 1
ATOM 699 C C . ALA A 1 100 ? -3.249 7.743 -2.345 1.00 94.50 100 ALA A C 1
ATOM 701 O O . ALA A 1 100 ? -2.670 8.473 -3.145 1.00 94.50 100 ALA A O 1
ATOM 702 N N . LEU A 1 101 ? -3.457 6.442 -2.579 1.00 92.56 101 LEU A N 1
ATOM 703 C CA . LEU A 1 101 ? -2.969 5.744 -3.772 1.00 92.56 101 LEU A CA 1
ATOM 704 C C . LEU A 1 101 ? -3.546 6.332 -5.066 1.00 92.56 101 LEU A C 1
ATOM 706 O O . LEU A 1 101 ? -2.826 6.441 -6.049 1.00 92.56 101 LEU A O 1
ATOM 710 N N . SER A 1 102 ? -4.813 6.762 -5.062 1.00 91.75 102 SER A N 1
ATOM 711 C CA . SER A 1 102 ? -5.449 7.374 -6.240 1.00 91.75 102 SER A CA 1
ATOM 712 C C . SER A 1 102 ? -4.941 8.772 -6.590 1.00 91.75 102 SER A C 1
ATOM 714 O O . SER A 1 102 ? -5.107 9.217 -7.722 1.00 91.75 102 SER A O 1
ATOM 716 N N . THR A 1 103 ? -4.333 9.467 -5.629 1.00 92.62 103 THR A N 1
ATOM 717 C CA . THR A 1 103 ? -3.754 10.805 -5.826 1.00 92.62 103 THR A CA 1
ATOM 718 C C . THR A 1 103 ? -2.234 10.797 -5.920 1.00 92.62 103 THR A C 1
ATOM 720 O O . THR A 1 103 ? -1.635 11.829 -6.212 1.00 92.62 103 THR A O 1
ATOM 723 N N . ALA A 1 104 ? -1.600 9.665 -5.622 1.00 91.94 104 ALA A N 1
ATOM 724 C CA . ALA A 1 104 ? -0.157 9.569 -5.554 1.00 91.94 104 ALA A CA 1
ATOM 725 C C . ALA A 1 104 ? 0.465 9.484 -6.956 1.00 91.94 104 ALA A C 1
ATOM 727 O O . ALA A 1 104 ? -0.102 8.919 -7.894 1.00 91.94 104 ALA A O 1
ATOM 728 N N . ALA A 1 105 ? 1.672 10.029 -7.063 1.00 90.88 105 ALA A N 1
ATOM 729 C CA . ALA A 1 105 ? 2.504 9.966 -8.250 1.00 90.88 105 ALA A CA 1
ATOM 730 C C . ALA A 1 105 ? 3.934 9.605 -7.843 1.00 90.88 105 ALA A C 1
ATOM 732 O O . ALA A 1 105 ? 4.386 9.963 -6.752 1.00 90.88 105 ALA A O 1
ATOM 733 N N . ILE A 1 106 ? 4.634 8.897 -8.719 1.00 89.81 106 ILE A N 1
ATOM 734 C CA . ILE A 1 106 ? 6.041 8.530 -8.561 1.00 89.81 106 ILE A CA 1
ATOM 735 C C . ILE A 1 106 ? 6.876 9.301 -9.586 1.00 89.81 106 ILE A C 1
ATOM 737 O O . ILE A 1 106 ? 6.382 9.574 -10.680 1.00 89.81 106 ILE A O 1
ATOM 741 N N . PRO A 1 107 ? 8.118 9.686 -9.264 1.00 89.00 107 PRO A N 1
ATOM 742 C CA . PRO A 1 107 ? 8.973 10.329 -10.249 1.00 89.00 107 PRO A CA 1
ATOM 743 C C . PRO A 1 107 ? 9.344 9.322 -11.340 1.00 89.00 107 PRO A C 1
ATOM 745 O O . PRO A 1 107 ? 9.620 8.151 -11.049 1.00 89.00 107 PRO A O 1
ATOM 748 N N . ARG A 1 108 ? 9.364 9.776 -12.596 1.00 85.25 108 ARG A N 1
ATOM 749 C CA . ARG A 1 108 ? 9.843 8.959 -13.712 1.00 85.25 108 ARG A CA 1
ATOM 750 C C . ARG A 1 108 ? 11.294 8.574 -13.433 1.00 85.25 108 ARG A C 1
ATOM 752 O O . ARG A 1 108 ? 12.114 9.431 -13.138 1.00 85.25 108 ARG A O 1
ATOM 759 N N . ALA A 1 109 ? 11.624 7.294 -13.547 1.00 85.00 109 ALA A N 1
ATOM 760 C CA . ALA A 1 109 ? 13.005 6.831 -13.482 1.00 85.00 109 ALA A CA 1
ATOM 761 C C . ALA A 1 109 ? 13.428 6.330 -14.861 1.00 85.00 109 ALA A C 1
ATOM 763 O O . ALA A 1 109 ? 12.737 5.502 -15.459 1.00 85.00 109 ALA A O 1
ATOM 764 N N . THR A 1 110 ? 14.561 6.814 -15.360 1.00 78.12 110 THR A N 1
ATOM 765 C CA . THR A 1 110 ? 15.128 6.370 -16.634 1.00 78.12 110 THR A CA 1
ATOM 766 C C . THR A 1 110 ? 16.424 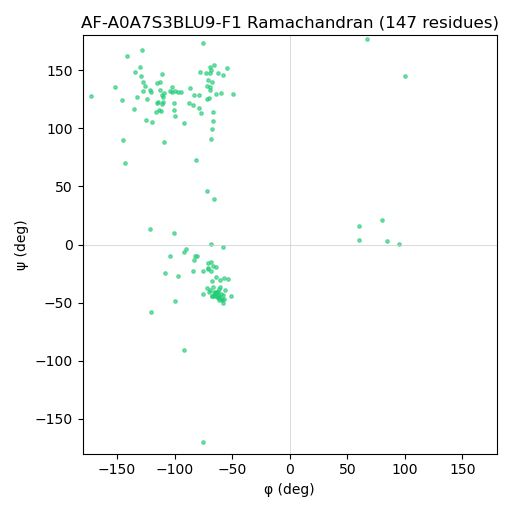5.620 -16.398 1.00 78.12 110 THR A C 1
ATOM 768 O O . THR A 1 110 ? 17.297 6.058 -15.649 1.00 78.12 110 THR A O 1
ATOM 771 N N . GLN A 1 111 ? 16.553 4.470 -17.054 1.00 77.44 111 GLN A N 1
ATOM 772 C CA . GLN A 1 111 ? 17.816 3.752 -17.097 1.00 77.44 111 GLN A CA 1
ATOM 773 C C . GLN A 1 111 ? 18.788 4.521 -17.991 1.00 77.44 111 GLN A C 1
ATOM 775 O O . GLN A 1 111 ? 18.494 4.758 -19.164 1.00 77.44 111 GLN A O 1
ATOM 780 N N . VAL A 1 112 ? 19.956 4.855 -17.455 1.00 76.19 112 VAL A N 1
ATOM 781 C CA . VAL A 1 112 ? 21.049 5.422 -18.241 1.00 76.19 112 VAL A CA 1
ATOM 782 C C . VAL A 1 112 ? 21.967 4.277 -18.652 1.00 76.19 112 VAL A C 1
ATOM 784 O O . VAL A 1 112 ? 22.313 3.407 -17.850 1.00 76.19 112 VAL A O 1
ATOM 787 N N . ALA A 1 113 ? 22.318 4.222 -19.937 1.00 63.19 113 ALA A N 1
ATOM 788 C CA . ALA A 1 113 ? 23.264 3.231 -20.423 1.00 63.19 113 ALA A CA 1
ATOM 789 C C . ALA A 1 113 ? 24.641 3.528 -19.819 1.00 63.19 113 ALA A C 1
ATOM 791 O O . ALA A 1 113 ? 25.252 4.548 -20.127 1.00 63.19 113 ALA A O 1
ATOM 792 N N . THR A 1 114 ? 25.137 2.635 -18.965 1.00 58.22 114 THR A N 1
ATOM 793 C CA . THR A 1 114 ? 26.517 2.700 -18.491 1.00 58.22 114 THR A CA 1
ATOM 794 C C . THR A 1 114 ? 27.434 2.417 -19.683 1.00 58.22 114 THR A C 1
ATOM 796 O O . THR A 1 114 ? 27.519 1.284 -20.160 1.00 58.22 114 THR A O 1
ATOM 799 N N . GLU A 1 115 ? 28.100 3.446 -20.209 1.00 50.59 115 GLU A N 1
ATOM 800 C CA . GLU A 1 115 ? 29.111 3.290 -21.256 1.00 50.59 115 GLU A CA 1
ATOM 801 C C . GLU A 1 115 ? 30.339 2.568 -20.673 1.00 50.59 115 GLU A C 1
ATOM 803 O O . GLU A 1 115 ? 31.253 3.173 -20.117 1.00 50.59 115 GLU A O 1
ATOM 808 N N . GLY A 1 116 ? 30.349 1.236 -20.756 1.00 51.50 116 GLY A N 1
ATOM 809 C CA . GLY A 1 116 ? 31.439 0.405 -20.251 1.00 51.50 116 GLY A CA 1
ATOM 810 C C . GLY A 1 116 ? 31.276 -1.065 -20.635 1.00 51.50 116 GLY A C 1
ATOM 811 O O . GLY A 1 116 ? 30.240 -1.670 -20.400 1.00 51.50 116 GLY A O 1
ATOM 812 N N . LEU A 1 117 ? 32.324 -1.638 -21.229 1.00 51.47 117 LEU A N 1
ATOM 813 C CA . LEU A 1 117 ? 32.414 -2.941 -21.911 1.00 51.47 117 LEU A CA 1
ATOM 814 C C . LEU A 1 117 ? 32.235 -4.204 -21.031 1.00 51.47 117 LEU A C 1
ATOM 816 O O . LEU A 1 117 ? 32.935 -5.186 -21.250 1.00 51.47 117 LEU A O 1
ATOM 820 N N . ASN A 1 118 ? 31.335 -4.230 -20.046 1.00 53.50 118 ASN A N 1
ATOM 821 C CA . ASN A 1 118 ? 31.057 -5.446 -19.272 1.00 53.50 118 ASN A CA 1
ATOM 822 C C . ASN A 1 118 ? 29.582 -5.544 -18.856 1.00 53.50 118 ASN A C 1
ATOM 824 O O . ASN A 1 118 ? 29.096 -4.715 -18.090 1.00 53.50 118 ASN A O 1
ATOM 828 N N . ASP A 1 119 ? 28.926 -6.651 -19.225 1.00 54.41 119 ASP A N 1
ATOM 829 C CA . ASP A 1 119 ? 27.565 -7.052 -18.803 1.00 54.41 119 ASP A CA 1
ATOM 830 C C . ASP A 1 119 ? 27.385 -7.200 -17.271 1.00 54.41 119 ASP A C 1
ATOM 832 O O . ASP A 1 119 ? 26.295 -7.493 -16.775 1.00 54.41 119 ASP A O 1
ATOM 836 N N . ALA A 1 120 ? 28.460 -7.008 -16.500 1.00 57.94 120 ALA A N 1
ATOM 837 C CA . ALA A 1 120 ? 28.486 -7.050 -15.042 1.00 57.94 120 ALA A CA 1
ATOM 838 C C . ALA A 1 120 ? 28.270 -5.681 -14.366 1.00 57.94 120 ALA A C 1
ATOM 840 O O . ALA A 1 120 ? 28.159 -5.642 -13.142 1.00 57.94 120 ALA A O 1
ATOM 841 N N . ALA A 1 121 ? 28.216 -4.570 -15.112 1.00 60.69 121 ALA A N 1
ATOM 842 C CA . ALA A 1 121 ? 27.958 -3.255 -14.524 1.00 60.69 121 ALA A CA 1
ATOM 843 C C . ALA A 1 121 ? 26.506 -3.147 -14.005 1.00 60.69 121 ALA A C 1
ATOM 845 O O . ALA A 1 121 ? 25.542 -3.598 -14.642 1.00 60.69 121 ALA A O 1
ATOM 846 N N . GLU A 1 122 ? 26.331 -2.589 -12.805 1.00 64.06 122 GLU A N 1
ATOM 847 C CA . GLU A 1 122 ? 25.009 -2.188 -12.323 1.00 64.06 122 GLU A CA 1
ATOM 848 C C . GLU A 1 122 ? 24.555 -0.973 -13.145 1.00 64.06 122 GLU A C 1
ATOM 850 O O . GLU A 1 122 ? 25.324 -0.028 -13.276 1.00 64.06 122 GLU A O 1
ATOM 855 N N . PRO A 1 123 ? 23.367 -1.016 -13.773 1.00 69.00 123 PRO A N 1
ATOM 856 C CA . PRO A 1 123 ? 22.890 0.084 -14.586 1.00 69.00 123 PRO A CA 1
ATOM 857 C C . PRO A 1 123 ? 22.561 1.265 -13.687 1.00 69.00 123 PRO A C 1
ATOM 859 O O . PRO A 1 123 ? 21.855 1.103 -12.685 1.00 69.00 123 PRO A O 1
ATOM 862 N N . ASP A 1 124 ? 23.039 2.434 -14.091 1.00 76.81 124 ASP A N 1
ATOM 863 C CA . ASP A 1 124 ? 22.729 3.680 -13.414 1.00 76.81 124 ASP A CA 1
ATOM 864 C C . ASP A 1 124 ? 21.268 4.068 -13.675 1.00 76.81 124 ASP A C 1
ATOM 866 O O . ASP A 1 124 ? 20.739 3.939 -14.786 1.00 76.81 124 ASP A O 1
ATOM 870 N N . VAL A 1 125 ? 20.597 4.510 -12.614 1.00 81.69 125 VAL A N 1
ATOM 871 C CA . VAL A 1 125 ? 19.222 5.008 -12.659 1.00 81.69 125 VAL A CA 1
ATOM 872 C C . VAL A 1 125 ? 19.266 6.501 -12.399 1.00 81.69 125 VAL A C 1
ATOM 874 O O . VAL A 1 125 ? 19.708 6.933 -11.335 1.00 81.69 125 VAL A O 1
ATOM 877 N N . GLU A 1 126 ? 18.773 7.275 -13.356 1.00 82.44 126 GLU A N 1
ATOM 878 C CA . GLU A 1 126 ? 18.592 8.710 -13.201 1.00 82.44 126 GLU A CA 1
ATOM 879 C C . GLU A 1 126 ? 17.144 8.996 -12.800 1.00 82.44 126 GLU A C 1
ATOM 881 O O . GLU A 1 126 ? 16.195 8.468 -13.391 1.00 82.44 126 GLU A O 1
ATOM 886 N N . ILE A 1 127 ? 16.988 9.809 -11.756 1.00 82.19 127 ILE A N 1
ATOM 887 C CA . ILE A 1 127 ? 15.707 10.368 -11.337 1.00 82.19 127 ILE A CA 1
ATOM 888 C C . ILE A 1 127 ? 15.816 11.880 -11.578 1.00 82.19 127 ILE A C 1
ATOM 890 O O . ILE A 1 127 ? 16.657 12.510 -10.938 1.00 82.19 127 ILE A O 1
ATOM 894 N N . PRO A 1 128 ? 15.013 12.463 -12.482 1.00 76.06 128 PRO A N 1
ATOM 895 C CA . PRO A 1 128 ? 15.013 13.895 -12.737 1.00 76.06 128 PRO A CA 1
ATOM 896 C C . PRO A 1 128 ? 14.516 14.668 -11.506 1.00 76.06 128 PRO A C 1
ATOM 898 O O . PRO A 1 128 ? 13.736 14.145 -10.705 1.00 76.06 128 PRO A O 1
ATOM 901 N N . ASP A 1 129 ? 14.930 15.932 -11.378 1.00 76.00 129 ASP A N 1
ATOM 902 C CA . ASP A 1 129 ? 14.690 16.811 -10.218 1.00 76.00 129 ASP A CA 1
ATOM 903 C C . ASP A 1 129 ? 13.225 17.309 -10.080 1.00 76.00 129 ASP A C 1
ATOM 905 O O . ASP A 1 129 ? 12.956 18.478 -9.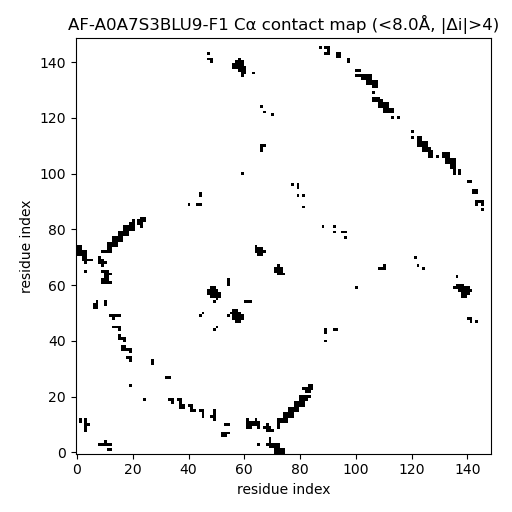809 1.00 76.00 129 ASP A O 1
ATOM 909 N N . GLY A 1 130 ? 12.247 16.408 -10.222 1.00 64.12 130 GLY A N 1
ATOM 910 C CA . GLY A 1 130 ? 10.875 16.590 -9.735 1.00 64.12 130 GLY A CA 1
ATOM 911 C C . GLY A 1 130 ? 9.847 17.137 -10.727 1.00 64.12 130 GLY A C 1
ATOM 912 O O . GLY A 1 130 ? 8.685 17.282 -10.351 1.00 64.12 130 GLY A O 1
ATOM 913 N N . GLU A 1 131 ? 10.219 17.413 -11.978 1.00 68.00 131 GLU A N 1
ATOM 914 C CA . GLU A 1 131 ? 9.265 17.923 -12.980 1.00 68.00 131 GLU A CA 1
ATOM 915 C C . GLU A 1 131 ? 8.460 16.809 -13.676 1.00 68.00 131 GLU A C 1
ATOM 917 O O . GLU A 1 131 ? 7.344 17.046 -14.141 1.00 68.00 131 GLU A O 1
ATOM 922 N N . GLU A 1 132 ? 8.970 15.573 -13.690 1.00 82.62 132 GLU A N 1
ATOM 923 C CA . GLU A 1 132 ? 8.326 14.433 -14.350 1.00 82.62 132 GLU A CA 1
ATOM 924 C C . GLU A 1 132 ? 7.768 13.432 -13.335 1.00 82.62 132 GLU A C 1
ATOM 926 O O . GLU A 1 132 ? 8.428 12.470 -12.940 1.00 82.62 132 GLU A O 1
ATOM 931 N N . MET A 1 133 ? 6.524 13.663 -12.917 1.00 86.19 133 MET A N 1
ATOM 932 C CA . MET A 1 133 ? 5.777 12.767 -12.033 1.00 86.19 133 MET A CA 1
ATOM 933 C C . MET A 1 133 ? 4.733 11.987 -12.834 1.00 86.19 133 MET A C 1
ATOM 935 O O . MET A 1 133 ? 3.950 12.571 -13.584 1.00 86.19 133 MET A O 1
ATOM 939 N N . GLU A 1 134 ? 4.682 10.674 -12.641 1.00 88.44 134 GLU A N 1
ATOM 940 C CA . GLU A 1 134 ? 3.693 9.791 -13.256 1.00 88.44 134 GLU A CA 1
ATOM 941 C C . GLU A 1 134 ? 2.707 9.293 -12.192 1.00 88.44 134 GLU A C 1
ATOM 943 O O . GLU A 1 134 ? 3.137 8.830 -11.130 1.00 88.44 134 GLU A O 1
ATOM 948 N N . PRO A 1 135 ? 1.384 9.390 -12.425 1.00 90.00 135 PRO A N 1
ATOM 949 C CA . PRO A 1 135 ? 0.403 8.857 -11.490 1.00 90.00 135 PRO A CA 1
ATOM 950 C C . PRO A 1 135 ? 0.564 7.341 -11.360 1.00 90.00 135 PRO A C 1
ATOM 952 O 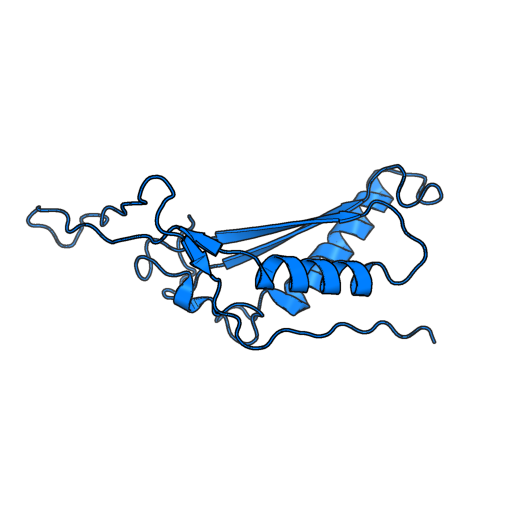O . PRO A 1 135 ? 0.914 6.655 -12.321 1.00 90.00 135 PRO A O 1
ATOM 955 N N . LEU A 1 136 ? 0.278 6.810 -10.173 1.00 89.38 136 LEU A N 1
ATOM 956 C CA . LEU A 1 136 ? 0.285 5.365 -9.961 1.00 89.38 136 LEU A CA 1
ATOM 957 C C . LEU A 1 136 ? -0.795 4.682 -10.808 1.00 89.38 136 LEU A C 1
ATOM 959 O O . LEU A 1 136 ? -1.970 5.051 -10.761 1.00 89.38 136 LEU A O 1
ATOM 963 N N . GLU A 1 137 ? -0.406 3.639 -11.542 1.00 84.12 137 GLU A N 1
ATOM 964 C CA . GLU A 1 137 ? -1.368 2.768 -12.211 1.00 84.12 137 GLU A CA 1
ATOM 965 C C . GLU A 1 137 ? -2.006 1.820 -11.192 1.00 84.12 137 GLU A C 1
ATOM 967 O O . GLU A 1 137 ? -1.360 0.955 -10.591 1.00 84.12 137 GLU A O 1
ATOM 972 N N . LEU A 1 138 ? -3.304 2.021 -10.976 1.00 86.25 138 LEU A N 1
ATOM 973 C CA . LEU A 1 138 ? -4.118 1.195 -10.097 1.00 86.25 138 LEU A CA 1
ATOM 974 C C . LEU A 1 138 ? -4.660 -0.003 -10.882 1.00 86.25 138 LEU A C 1
ATOM 976 O O . LEU A 1 138 ? -5.173 0.174 -11.985 1.00 86.25 138 LEU A O 1
ATOM 980 N N . ALA A 1 139 ? -4.580 -1.200 -10.300 1.00 80.38 139 ALA A N 1
ATOM 981 C CA . ALA A 1 139 ? -5.100 -2.422 -10.912 1.00 80.38 139 ALA A CA 1
ATOM 982 C C . ALA A 1 139 ? -6.554 -2.673 -10.471 1.00 80.38 139 ALA A C 1
ATOM 984 O O . ALA A 1 139 ? -7.496 -2.159 -11.073 1.00 80.38 139 ALA A O 1
ATOM 985 N N . GLU A 1 140 ? -6.746 -3.408 -9.374 1.00 80.88 140 GLU A N 1
ATOM 986 C CA . GLU A 1 140 ? -8.052 -3.652 -8.759 1.00 80.88 140 GLU A CA 1
ATOM 987 C C . GLU A 1 140 ? -8.044 -3.108 -7.333 1.00 80.88 140 GLU A C 1
ATOM 989 O O . GLU A 1 140 ? -7.424 -3.661 -6.427 1.00 80.88 140 GLU A O 1
ATOM 994 N N . MET A 1 141 ? -8.711 -1.974 -7.126 1.00 84.31 141 MET A N 1
ATOM 995 C CA . MET A 1 141 ? -8.695 -1.305 -5.831 1.00 84.31 141 MET A CA 1
ATOM 996 C C . MET A 1 141 ? -9.659 -2.001 -4.849 1.00 84.31 141 MET A C 1
ATOM 998 O O . MET A 1 141 ? -10.872 -1.980 -5.085 1.00 84.31 141 MET A O 1
ATOM 1002 N N . PRO A 1 142 ? -9.170 -2.572 -3.733 1.00 86.75 142 PRO A N 1
ATOM 1003 C CA . PRO A 1 142 ? -10.002 -3.315 -2.795 1.00 86.75 142 PRO A CA 1
ATOM 1004 C C . PRO A 1 142 ? -10.978 -2.396 -2.045 1.00 86.75 142 PRO A C 1
ATOM 1006 O O . PRO A 1 142 ? -10.694 -1.227 -1.764 1.00 86.75 142 PRO A O 1
ATOM 1009 N N . ILE A 1 143 ? -12.131 -2.955 -1.670 1.00 87.88 143 ILE A N 1
ATOM 1010 C CA . ILE A 1 143 ? -13.101 -2.327 -0.765 1.00 87.88 143 ILE A CA 1
ATOM 1011 C C . ILE A 1 143 ? -13.159 -3.166 0.507 1.00 87.88 143 ILE A C 1
ATOM 1013 O O . ILE A 1 143 ? -13.464 -4.356 0.459 1.00 87.88 143 ILE A O 1
ATOM 1017 N N . VAL A 1 144 ? -12.881 -2.539 1.650 1.00 91.19 144 VAL A N 1
ATOM 1018 C CA . VAL A 1 144 ? -12.901 -3.204 2.956 1.00 91.19 144 VAL A CA 1
ATOM 1019 C C . VAL A 1 144 ? -14.206 -2.892 3.678 1.00 91.19 144 VAL A C 1
ATOM 1021 O O . VAL A 1 144 ? -14.617 -1.736 3.770 1.00 91.19 144 VAL A O 1
ATOM 1024 N N . LEU A 1 145 ? -14.846 -3.934 4.206 1.00 90.38 145 LEU A N 1
ATOM 1025 C CA . LEU A 1 145 ? -16.076 -3.854 4.987 1.00 90.38 145 LEU A CA 1
ATOM 1026 C C . LEU A 1 145 ? -15.854 -4.555 6.329 1.00 90.38 145 LEU A C 1
ATOM 1028 O O . LEU A 1 145 ? -15.298 -5.651 6.377 1.00 90.38 145 LEU A O 1
ATOM 1032 N N . THR A 1 146 ? -16.318 -3.943 7.415 1.00 88.06 146 THR A N 1
ATOM 1033 C CA . THR A 1 146 ? -16.345 -4.567 8.743 1.00 88.06 146 THR A CA 1
ATOM 1034 C C . THR A 1 146 ? -17.793 -4.853 9.119 1.00 88.06 146 THR A C 1
ATOM 1036 O O . THR A 1 146 ? -18.629 -3.954 9.078 1.00 88.06 146 THR A O 1
ATOM 1039 N N . ALA A 1 147 ? -18.085 -6.098 9.492 1.00 85.75 147 ALA A N 1
ATOM 1040 C CA . ALA A 1 147 ? -19.372 -6.490 10.055 1.00 85.75 147 ALA A CA 1
ATOM 1041 C C . ALA A 1 147 ? -19.241 -6.647 11.576 1.00 85.75 147 ALA A C 1
ATOM 1043 O O . ALA A 1 147 ? -18.279 -7.248 12.053 1.00 85.75 147 ALA A O 1
ATOM 1044 N N . ALA A 1 148 ? -20.208 -6.116 12.322 1.00 80.38 148 ALA A N 1
ATOM 1045 C CA . ALA A 1 148 ? -20.381 -6.399 13.743 1.00 80.38 148 ALA A CA 1
ATOM 1046 C C . ALA A 1 148 ? -21.501 -7.439 13.879 1.00 80.38 148 ALA A C 1
ATOM 1048 O O . ALA A 1 148 ? -22.603 -7.210 13.376 1.00 80.38 148 ALA A O 1
ATOM 1049 N N . LEU A 1 149 ? -21.183 -8.583 14.488 1.00 69.75 149 LEU A N 1
ATOM 1050 C CA . LEU A 1 149 ? -22.102 -9.697 14.746 1.00 69.75 149 LEU A CA 1
ATOM 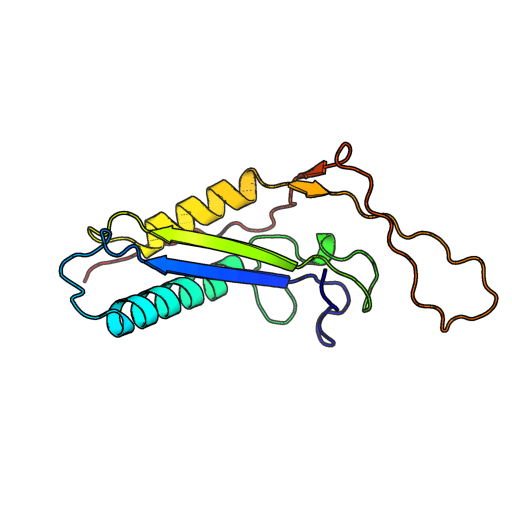1051 C C . LEU A 1 149 ? -22.426 -9.783 16.237 1.00 69.75 149 LEU A C 1
ATOM 1053 O O . LEU A 1 149 ? -21.503 -9.522 17.043 1.00 69.75 149 LEU A O 1
#

Mean predicted aligned error: 7.23 Å

Solvent-accessible surface area (backbone atoms only — not comparable to full-atom values): 8627 Å² total; per-residue (Å²): 115,38,65,26,46,90,82,23,32,50,23,28,49,59,45,54,43,43,44,60,42,78,74,15,43,70,85,59,80,42,73,71,58,39,51,54,52,18,51,52,49,17,51,53,47,31,65,53,41,39,28,47,88,69,43,52,77,13,24,44,46,26,54,77,32,35,70,37,74,58,55,36,10,41,57,48,77,47,79,46,75,40,67,68,60,87,76,62,59,66,38,54,49,49,51,50,51,53,53,49,53,75,71,36,61,46,71,52,68,44,78,44,84,66,92,59,101,50,98,78,64,80,71,46,72,48,66,71,96,72,84,54,66,42,68,59,60,66,63,56,75,74,84,71,84,84,83,90,131

pLDDT: mean 84.56, std 10.74, range [50.59, 96.56]

Nearest PDB structures (foldseek):
  5k36-assembly1_A  TM=8.390E-01  e=1.522E-06  Saccharomyces cerevisiae S288C
  2wnr-assembly1_E  TM=8.772E-01  e=6.455E-06  Methanothermobacter thermautotrophicus
  4ifd-assembly1_A  TM=8.048E-01  e=1.516E-05  Saccharomyces cerevisiae S288C
  2pnz-assembly1_B  TM=8.232E-01  e=2.738E-05  Pyrococcus abyssi
  9g8n-assembly1_N  TM=8.059E-01  e=3.802E-05  Homo sapiens

Secondary structure (DSSP, 8-state):
-BPPBTTBTT--EEEEEEEE-TTT-TT--SHHHHHHHHHHHHHHHHHHHB--TTSTTBSB-GGGGEEETTTEE-EEEEEEEE---SS-HHHHHHHHHHHHHHH-EEE--EEE---SS-TTSPPEEE--SSS-EEE--B-----------

Foldseek 3Di:
DDFQDPLAQLFEWEFFFEAEDCQADVPLPDPVSRRVVRVVLRVVLCVQAGADSNQPNHQFNRSVQGADGRADGDYHYDYHYRNHDDDPVSQVRLVVVLVCLQPDWDFDKHFDDDPDDDPPDDTDIDGPPPPHTGRTHTDDRDHDDDDDD

Sequence (149 aa):
MCRPRASAPDCGSVHMTVELSPCAREQLGRPAAREREAEALAAALQAAFGGASDGSSAAVDLSRLCVVRAKHAWELGVHVALMSCGGGELVAAAAAVRAALSTAAIPRATQVATEGLNDAAEPDVEIPDGEEMEPLELAEMPIVLTAAL

Organism: NCBI:txid676789